Protein AF-A0A5E4Q044-F1 (afdb_monomer_lite)

Secondary structure (DSSP, 8-state):
--TT-SSGGGHHHHHHHHHHTT--HHHHHIIIIIHHHHHHHHHHHHHHHHHHTTPPPP---------TT-------

Organism: NCBI:txid189913

InterPro domains:
  IPR008257 Peptidase M19 [PF01244] (2-41)
  IPR008257 Peptidase M19 [PS51365] (1-76)
  IPR008257 Peptidase M19 [PTHR10443] (1-70)
  IPR032466 Metal-dependent hydrolase [SSF51556] (1-53)

Radius of gyration: 22.66 Å; chains: 1; bounding box: 41×43×43 Å

Structure (mmCIF, N/CA/C/O backbone):
data_AF-A0A5E4Q044-F1
#
_entry.id   AF-A0A5E4Q044-F1
#
loop_
_atom_site.group_PDB
_atom_site.id
_atom_site.type_symbol
_atom_site.label_atom_id
_atom_site.label_alt_id
_atom_site.label_comp_id
_atom_site.label_asym_id
_atom_site.label_entity_id
_atom_site.label_seq_id
_atom_site.pdbx_PDB_ins_code
_atom_site.Cartn_x
_atom_site.Cartn_y
_atom_site.Cartn_z
_atom_site.occupancy
_atom_site.B_iso_or_equiv
_atom_site.auth_seq_id
_atom_site.auth_comp_id
_atom_site.auth_asym_id
_atom_site.auth_atom_id
_atom_site.pdbx_PDB_model_num
ATOM 1 N N . THR A 1 1 ? -13.342 15.908 5.341 1.00 70.94 1 THR A N 1
ATOM 2 C CA . THR A 1 1 ? -12.859 14.530 5.564 1.00 70.94 1 THR A CA 1
ATOM 3 C C . THR A 1 1 ? -14.054 13.638 5.829 1.00 70.94 1 THR A C 1
ATOM 5 O O . THR A 1 1 ? -15.107 14.179 6.165 1.00 70.94 1 THR A O 1
ATOM 8 N N . PRO A 1 2 ? -13.956 12.316 5.617 1.00 90.38 2 PRO A N 1
ATOM 9 C CA . PRO A 1 2 ? -14.989 11.393 6.076 1.00 90.38 2 PRO A CA 1
ATOM 10 C C . PRO A 1 2 ? -15.160 11.520 7.594 1.00 90.38 2 PRO A C 1
ATOM 12 O O . PRO A 1 2 ? -14.180 11.731 8.308 1.00 90.38 2 PRO A O 1
ATOM 15 N N . GLN A 1 3 ? -16.398 11.424 8.075 1.00 91.06 3 GLN A N 1
ATOM 16 C CA . GLN A 1 3 ? -16.685 11.453 9.509 1.00 91.06 3 GLN A CA 1
ATOM 17 C C . GLN A 1 3 ? -16.081 10.211 10.182 1.00 91.06 3 GLN A C 1
ATOM 19 O O . GLN A 1 3 ? -16.236 9.107 9.663 1.00 91.06 3 GLN A O 1
ATOM 24 N N . GLY A 1 4 ? -15.379 10.390 11.303 1.00 87.56 4 GLY A N 1
ATOM 25 C CA . GLY A 1 4 ? -14.643 9.332 12.003 1.00 87.56 4 GLY A CA 1
ATOM 26 C C . GLY A 1 4 ? -13.246 9.042 11.439 1.00 87.56 4 GLY A C 1
ATOM 27 O O . GLY A 1 4 ? -12.546 8.193 11.984 1.00 87.56 4 GLY A O 1
ATOM 28 N N . LEU A 1 5 ? -12.827 9.725 10.364 1.00 94.69 5 LEU A N 1
ATOM 29 C CA . LEU A 1 5 ? -11.486 9.645 9.763 1.00 94.69 5 LEU A CA 1
ATOM 30 C C . LEU A 1 5 ? -10.902 11.052 9.564 1.00 94.69 5 LEU A C 1
ATOM 32 O O . LEU A 1 5 ? -10.557 11.466 8.452 1.00 94.69 5 LEU A O 1
ATOM 36 N N . GLU A 1 6 ? -10.862 11.825 10.644 1.00 95.44 6 GLU A N 1
ATOM 37 C CA . GLU A 1 6 ? -10.402 13.212 10.649 1.00 95.44 6 GLU A CA 1
ATOM 38 C C . GLU A 1 6 ? -8.884 13.334 10.493 1.00 95.44 6 GLU A C 1
ATOM 40 O O . GLU A 1 6 ? -8.416 14.274 9.847 1.00 95.44 6 GLU A O 1
ATOM 45 N N . ASP A 1 7 ? -8.125 12.384 11.042 1.00 95.19 7 ASP A N 1
ATOM 46 C CA . ASP A 1 7 ? -6.669 12.364 10.975 1.00 95.19 7 ASP A CA 1
ATOM 47 C C . ASP A 1 7 ? -6.094 10.936 10.881 1.00 95.19 7 ASP A C 1
ATOM 49 O O . ASP A 1 7 ? -6.807 9.933 10.813 1.00 95.19 7 ASP A O 1
ATOM 53 N N . VAL A 1 8 ? -4.762 10.841 10.833 1.00 95.94 8 VAL A N 1
ATOM 54 C CA . VAL A 1 8 ? -4.040 9.564 10.710 1.00 95.94 8 VAL A CA 1
ATOM 55 C C . VAL A 1 8 ? -4.115 8.689 11.964 1.00 95.94 8 VAL A C 1
ATOM 57 O O . VAL A 1 8 ? -3.790 7.507 11.896 1.00 95.94 8 VAL A O 1
ATOM 60 N N . SER A 1 9 ? -4.531 9.223 13.112 1.00 95.75 9 SER A N 1
ATOM 61 C CA . SER A 1 9 ? -4.765 8.420 14.315 1.00 95.75 9 SER A CA 1
ATOM 62 C C . SER A 1 9 ? -6.045 7.587 14.211 1.00 95.75 9 SER A C 1
ATOM 64 O O . SER A 1 9 ? -6.166 6.589 14.919 1.00 95.75 9 SER A O 1
ATOM 66 N N . SER A 1 10 ? -6.949 7.921 13.283 1.00 96.00 10 SER A N 1
ATOM 67 C CA . SER A 1 10 ? -8.238 7.247 13.101 1.00 96.00 10 SER A CA 1
ATOM 68 C C . SER A 1 10 ? -8.175 5.925 12.321 1.00 96.00 10 SER A C 1
ATOM 70 O O . SER A 1 10 ? -9.188 5.234 12.226 1.00 96.00 10 SER A O 1
ATOM 72 N N . TYR A 1 11 ? -7.017 5.509 11.785 1.00 95.81 11 TYR A N 1
ATOM 73 C CA . TYR A 1 11 ? -6.906 4.234 11.052 1.00 95.81 11 TYR A CA 1
ATOM 74 C C . TYR A 1 11 ? -7.437 3.007 11.816 1.00 95.81 11 TYR A C 1
ATOM 76 O O . TYR A 1 11 ? -8.120 2.199 11.189 1.00 95.81 11 TYR A O 1
ATOM 84 N N . PRO A 1 12 ? -7.211 2.834 13.134 1.00 96.19 12 PRO A N 1
ATOM 85 C CA . PRO A 1 12 ? -7.765 1.701 13.873 1.00 96.19 12 PRO A CA 1
ATOM 86 C C . PRO A 1 12 ? -9.296 1.605 13.812 1.00 96.19 12 PRO A C 1
ATOM 88 O O . PRO A 1 12 ? -9.818 0.493 13.825 1.00 96.19 12 PRO A O 1
ATOM 91 N N . LEU A 1 13 ? -10.011 2.732 13.692 1.00 95.69 13 LEU A N 1
ATOM 92 C CA . LEU A 1 13 ? -11.473 2.745 13.564 1.00 95.69 13 LEU A CA 1
ATOM 93 C C . LEU A 1 13 ? -11.914 2.095 12.250 1.00 95.69 13 LEU A C 1
ATOM 95 O O . LEU A 1 13 ? -12.803 1.252 12.247 1.00 95.69 13 LEU A O 1
ATOM 99 N N . LEU A 1 14 ? -11.222 2.394 11.147 1.00 94.88 14 LEU A N 1
ATOM 100 C CA . LEU A 1 14 ? -11.476 1.741 9.862 1.00 94.88 14 LEU A CA 1
ATOM 101 C C . LEU A 1 14 ? -11.261 0.222 9.942 1.00 94.88 14 LEU A C 1
ATOM 103 O O . LEU A 1 14 ? -12.042 -0.544 9.386 1.00 94.88 14 LEU A O 1
ATOM 107 N N . PHE A 1 15 ? -10.214 -0.230 10.639 1.00 96.19 15 PHE A N 1
ATOM 108 C CA . PHE A 1 15 ? -9.967 -1.663 10.819 1.00 96.19 15 PHE A CA 1
ATOM 109 C C . PHE A 1 15 ? -11.048 -2.337 11.669 1.00 96.19 15 PHE A C 1
ATOM 111 O O . PHE A 1 15 ? -11.424 -3.464 11.353 1.00 96.19 15 PHE A O 1
ATOM 118 N N . ALA A 1 16 ? -11.567 -1.659 12.696 1.00 95.50 16 ALA A N 1
ATOM 119 C CA . ALA A 1 16 ? -12.674 -2.165 13.503 1.00 95.50 16 ALA A CA 1
ATOM 120 C C . ALA A 1 16 ? -13.939 -2.379 12.653 1.00 95.50 16 ALA A C 1
ATOM 122 O O . ALA A 1 16 ? -14.484 -3.480 12.642 1.00 95.50 16 ALA A O 1
ATOM 123 N N . GLU A 1 17 ? -14.329 -1.388 11.849 1.00 95.75 17 GLU A N 1
ATOM 124 C CA . GLU A 1 17 ? -15.487 -1.489 10.944 1.00 95.75 17 GLU A CA 1
ATOM 125 C C . GLU A 1 17 ? -15.332 -2.627 9.916 1.00 95.75 17 GLU A C 1
ATOM 127 O O . GLU A 1 17 ? -16.269 -3.378 9.632 1.00 95.75 17 GLU A O 1
ATOM 132 N N . LEU A 1 18 ? -14.125 -2.821 9.372 1.00 96.50 18 LEU A N 1
ATOM 133 C CA . LEU A 1 18 ? -13.860 -3.916 8.432 1.00 96.50 18 LEU A CA 1
ATOM 134 C C . LEU A 1 18 ? -13.945 -5.295 9.103 1.00 96.50 18 LEU A C 1
ATOM 136 O O . LEU A 1 18 ? -14.435 -6.242 8.482 1.00 96.50 18 LEU A O 1
ATOM 140 N N . MET A 1 19 ? -13.516 -5.414 10.364 1.00 95.94 19 MET A N 1
ATOM 141 C CA . MET A 1 19 ? -13.695 -6.641 11.149 1.00 95.94 19 MET A CA 1
ATOM 142 C C . MET A 1 19 ? -15.179 -6.964 11.344 1.00 95.94 19 MET A C 1
ATOM 144 O O . MET A 1 19 ? -15.574 -8.114 11.159 1.00 95.94 19 MET A O 1
ATOM 148 N N . GLU A 1 20 ? -16.008 -5.964 11.658 1.00 95.62 20 GLU A N 1
ATOM 149 C CA . GLU A 1 20 ? -17.462 -6.142 11.801 1.00 95.62 20 GLU A CA 1
ATOM 150 C C . GLU A 1 20 ? -18.140 -6.510 10.476 1.00 95.62 20 GLU A C 1
ATOM 152 O O . GLU A 1 20 ? -19.068 -7.319 10.445 1.00 95.62 20 GLU A O 1
ATOM 157 N N . THR A 1 21 ? -17.614 -6.000 9.361 1.00 95.38 21 THR A N 1
ATOM 158 C CA . THR A 1 21 ? -18.077 -6.318 8.000 1.00 95.38 21 THR A CA 1
ATOM 159 C C . THR A 1 21 ? -17.698 -7.746 7.558 1.00 95.38 21 THR A C 1
ATOM 161 O O . THR A 1 21 ? -18.106 -8.201 6.490 1.00 95.38 21 THR A O 1
ATOM 164 N N . GLY A 1 22 ? -16.943 -8.488 8.376 1.00 96.25 22 GLY A N 1
ATOM 165 C CA . GLY A 1 22 ? -16.618 -9.899 8.152 1.00 96.25 22 GLY A CA 1
ATOM 166 C C . GLY A 1 22 ? -15.262 -10.155 7.495 1.00 96.25 22 GLY A C 1
ATOM 167 O O . GLY A 1 22 ? -15.014 -11.274 7.046 1.00 96.25 22 GLY A O 1
ATOM 168 N N . TRP A 1 23 ? -14.375 -9.157 7.440 1.00 98.06 23 TRP A N 1
ATOM 169 C CA . TRP A 1 23 ? -13.011 -9.364 6.952 1.00 98.06 23 TRP A CA 1
ATOM 170 C C . TRP A 1 23 ? -12.222 -10.255 7.905 1.00 98.06 23 TRP A C 1
ATOM 172 O O . TRP A 1 23 ? -12.231 -10.083 9.127 1.00 98.06 23 TRP A O 1
ATOM 182 N N . THR A 1 24 ? -11.471 -11.192 7.341 1.00 97.56 24 THR A N 1
ATOM 183 C CA . THR A 1 24 ? -10.590 -12.055 8.121 1.00 97.56 24 THR A CA 1
ATOM 184 C C . THR A 1 24 ? -9.357 -11.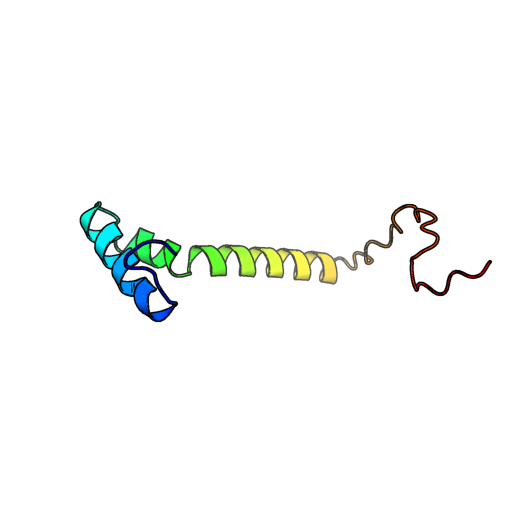289 8.602 1.00 97.56 24 THR A C 1
ATOM 186 O O . THR A 1 24 ? -8.863 -10.358 7.962 1.00 97.56 24 THR A O 1
ATOM 189 N N . MET A 1 25 ? -8.770 -11.740 9.714 1.00 96.94 25 MET A N 1
ATOM 190 C CA . MET A 1 25 ? -7.505 -11.185 10.212 1.00 96.94 25 MET A CA 1
ATOM 191 C C . MET A 1 25 ? -6.379 -11.273 9.164 1.00 96.94 25 MET A C 1
ATOM 193 O O . MET A 1 25 ? -5.474 -10.440 9.144 1.00 96.94 25 MET A O 1
ATOM 197 N N . GLU A 1 26 ? -6.408 -12.275 8.284 1.00 97.62 26 GLU A N 1
ATOM 198 C CA . GLU A 1 26 ? -5.423 -12.403 7.211 1.00 97.62 26 GLU A CA 1
ATOM 199 C C . GLU A 1 26 ? -5.579 -11.300 6.153 1.00 97.62 26 GLU A C 1
ATOM 201 O O . GLU A 1 26 ? -4.587 -10.688 5.748 1.00 97.62 26 GLU A O 1
ATOM 206 N N . GLU A 1 27 ? -6.810 -10.998 5.741 1.00 97.88 27 GLU A N 1
ATOM 207 C CA . GLU A 1 27 ? -7.104 -9.920 4.791 1.00 97.88 27 GLU A CA 1
ATOM 208 C C . GLU A 1 27 ? -6.754 -8.548 5.368 1.00 97.88 27 GLU A C 1
ATOM 210 O O . GLU A 1 27 ? -6.168 -7.715 4.675 1.00 97.88 27 GLU A O 1
ATOM 215 N N . LEU A 1 28 ? -7.007 -8.333 6.658 1.00 97.62 28 LEU A N 1
ATOM 216 C CA . LEU A 1 28 ? -6.631 -7.091 7.331 1.00 97.62 28 LEU A CA 1
ATOM 217 C C . LEU A 1 28 ? -5.111 -6.931 7.430 1.00 97.62 28 LEU A C 1
ATOM 219 O O . LEU A 1 28 ? -4.601 -5.841 7.194 1.00 97.62 28 LEU A O 1
ATOM 223 N N . LYS A 1 29 ? -4.347 -8.001 7.685 1.00 97.81 29 LYS A N 1
ATOM 224 C CA . LYS A 1 29 ? -2.871 -7.941 7.621 1.00 97.81 29 LYS A CA 1
ATOM 225 C C . LYS A 1 29 ? -2.378 -7.607 6.211 1.00 97.81 29 LYS A C 1
ATOM 227 O O . LYS A 1 29 ? -1.435 -6.830 6.043 1.00 97.81 29 LYS A O 1
ATOM 232 N N . LYS A 1 30 ? -3.024 -8.177 5.190 1.00 98.00 30 LYS A N 1
ATOM 233 C CA . LYS A 1 30 ? -2.768 -7.859 3.780 1.00 98.00 30 LYS A CA 1
ATOM 234 C C . LYS A 1 30 ? -3.011 -6.379 3.487 1.00 98.00 30 LYS A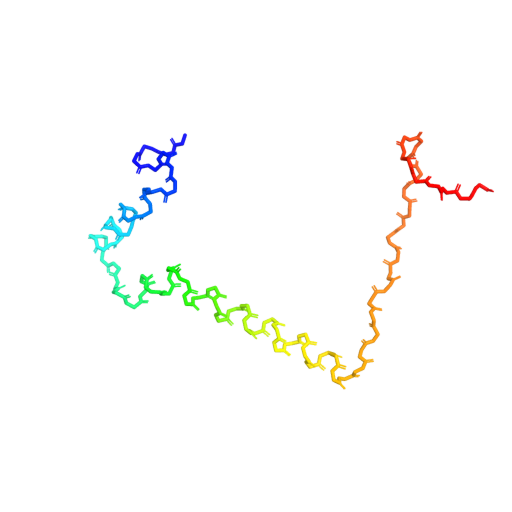 C 1
ATOM 236 O O . LYS A 1 30 ? -2.130 -5.749 2.901 1.00 98.00 30 LYS A O 1
ATOM 241 N N . LEU A 1 31 ? -4.127 -5.828 3.961 1.00 97.56 31 LEU A N 1
ATOM 242 C CA . LEU A 1 31 ? -4.474 -4.411 3.832 1.00 97.56 31 LEU A CA 1
ATOM 24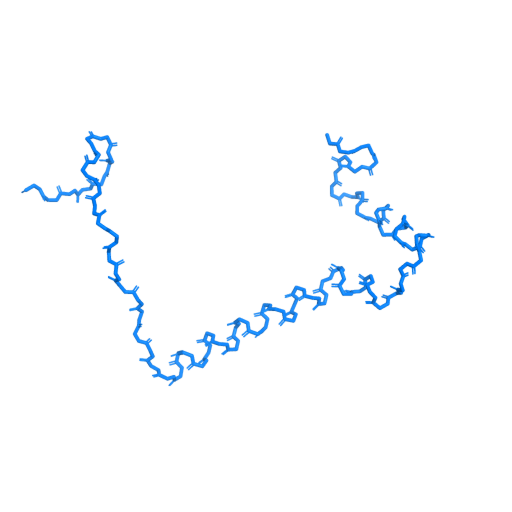3 C C . LEU A 1 31 ? -3.509 -3.494 4.596 1.00 97.56 31 LEU A C 1
ATOM 245 O O . LEU A 1 31 ? -3.057 -2.498 4.044 1.00 97.56 31 LEU A O 1
ATOM 249 N N . ALA A 1 32 ? -3.154 -3.853 5.832 1.00 96.75 32 ALA A N 1
ATOM 250 C CA . ALA A 1 32 ? -2.279 -3.059 6.694 1.00 96.75 32 ALA A CA 1
ATOM 251 C C . ALA A 1 32 ? -0.868 -2.875 6.122 1.00 96.75 32 ALA A C 1
ATOM 253 O O . ALA A 1 32 ? -0.194 -1.903 6.451 1.00 96.75 32 ALA A O 1
ATOM 254 N N . GLY A 1 33 ? -0.411 -3.791 5.266 1.00 97.56 33 GLY A N 1
ATOM 255 C CA . GLY A 1 33 ? 0.851 -3.582 4.566 1.00 97.56 33 GLY A CA 1
ATOM 256 C C . GLY A 1 33 ? 1.441 -4.792 3.865 1.00 97.56 33 GLY A C 1
ATOM 257 O O . GLY A 1 33 ? 2.307 -4.603 3.013 1.00 97.56 33 GLY A O 1
ATOM 258 N N . LEU A 1 34 ? 1.000 -6.028 4.138 1.00 98.44 34 LEU A N 1
ATOM 259 C CA . LEU A 1 34 ? 1.643 -7.188 3.498 1.00 98.44 34 LEU A CA 1
ATOM 260 C C . LEU A 1 34 ? 1.475 -7.173 1.971 1.00 98.44 34 LEU A C 1
ATOM 262 O O . LEU A 1 34 ? 2.388 -7.582 1.254 1.00 98.44 34 LEU A O 1
ATOM 266 N N . ASN A 1 35 ? 0.357 -6.645 1.459 1.00 98.44 35 ASN A N 1
ATOM 267 C CA . ASN A 1 35 ? 0.186 -6.450 0.018 1.00 98.44 35 ASN A CA 1
ATOM 268 C C . ASN A 1 35 ? 1.180 -5.430 -0.541 1.00 98.44 35 ASN A C 1
ATOM 270 O O . ASN A 1 35 ? 1.756 -5.667 -1.602 1.00 98.44 35 ASN A O 1
ATOM 274 N N . PHE A 1 36 ? 1.387 -4.326 0.177 1.00 98.44 36 PHE A N 1
ATOM 275 C CA . PHE A 1 36 ? 2.322 -3.279 -0.216 1.00 98.44 36 PHE A CA 1
ATOM 276 C C . PHE A 1 36 ? 3.759 -3.808 -0.252 1.00 98.44 36 PHE A C 1
ATOM 278 O O . PHE A 1 36 ? 4.420 -3.700 -1.281 1.00 98.44 36 PHE A O 1
ATOM 285 N N . ILE A 1 37 ? 4.205 -4.465 0.822 1.00 98.62 37 ILE A N 1
ATOM 286 C CA . ILE A 1 37 ? 5.556 -5.037 0.921 1.00 98.62 37 ILE A CA 1
ATOM 287 C C . ILE A 1 37 ? 5.789 -6.057 -0.196 1.00 98.62 37 ILE A C 1
ATOM 289 O O . ILE A 1 37 ? 6.810 -5.996 -0.872 1.00 98.62 37 ILE A O 1
ATOM 293 N N . ARG A 1 38 ? 4.823 -6.949 -0.454 1.00 98.44 38 ARG A N 1
ATOM 294 C CA . ARG A 1 38 ? 4.918 -7.937 -1.540 1.00 98.44 38 ARG A CA 1
ATOM 295 C C . ARG A 1 38 ? 5.173 -7.276 -2.897 1.00 98.44 38 ARG A C 1
ATOM 297 O O . ARG A 1 38 ? 6.013 -7.752 -3.655 1.00 98.44 38 ARG A O 1
ATOM 304 N N . VAL A 1 39 ? 4.428 -6.218 -3.218 1.00 98.56 39 VAL A N 1
ATOM 305 C CA . VAL A 1 39 ? 4.554 -5.517 -4.504 1.00 98.56 39 VAL A CA 1
ATOM 306 C C . VAL A 1 39 ? 5.868 -4.747 -4.577 1.00 98.56 39 VAL A C 1
ATOM 308 O O . VAL A 1 39 ? 6.554 -4.831 -5.593 1.00 98.56 39 VAL A O 1
ATOM 311 N N . LEU A 1 40 ? 6.248 -4.054 -3.503 1.00 98.62 40 LEU A N 1
ATOM 312 C CA . LEU A 1 40 ? 7.501 -3.308 -3.454 1.00 98.62 40 LEU A CA 1
ATOM 313 C C . LEU A 1 40 ? 8.707 -4.237 -3.632 1.00 98.62 40 LEU A C 1
ATOM 315 O O . LEU A 1 40 ? 9.550 -3.982 -4.486 1.00 98.62 40 LEU A O 1
ATOM 319 N N . SER A 1 41 ? 8.745 -5.365 -2.919 1.00 98.56 41 SER A N 1
ATOM 320 C CA . SER A 1 41 ? 9.818 -6.353 -3.064 1.00 98.56 41 SER A CA 1
ATOM 321 C C . SER A 1 41 ? 9.873 -6.971 -4.464 1.00 98.56 41 SER A C 1
ATOM 323 O O . SER A 1 41 ? 10.960 -7.245 -4.968 1.00 98.56 41 SER A O 1
ATOM 325 N N . ALA A 1 42 ? 8.727 -7.174 -5.123 1.00 98.62 42 ALA A N 1
ATOM 326 C CA . ALA A 1 42 ? 8.703 -7.637 -6.510 1.00 98.62 42 ALA A CA 1
ATOM 327 C C . ALA A 1 42 ? 9.286 -6.584 -7.471 1.00 98.62 42 ALA A C 1
ATOM 329 O O . ALA A 1 42 ? 10.081 -6.928 -8.343 1.00 98.62 42 ALA A O 1
ATOM 330 N N . ALA A 1 43 ? 8.948 -5.305 -7.281 1.00 98.62 43 ALA A N 1
ATOM 331 C CA . ALA A 1 43 ? 9.507 -4.208 -8.068 1.00 98.62 43 ALA A CA 1
ATOM 332 C C . ALA A 1 43 ? 11.028 -4.077 -7.871 1.00 98.62 43 ALA A C 1
ATOM 334 O O . ALA A 1 43 ? 11.768 -3.925 -8.842 1.00 98.62 43 ALA A O 1
ATOM 335 N N . GLU A 1 44 ? 11.510 -4.211 -6.634 1.00 98.62 44 GLU A N 1
ATOM 336 C CA . GLU A 1 44 ? 12.945 -4.256 -6.326 1.00 98.62 44 GLU A CA 1
ATOM 337 C C . GLU A 1 44 ? 13.644 -5.457 -6.976 1.00 98.62 44 GLU A C 1
ATOM 339 O O . GLU A 1 44 ? 14.791 -5.340 -7.409 1.00 98.62 44 GLU A O 1
ATOM 344 N N . GLY A 1 45 ? 12.969 -6.608 -7.055 1.00 98.44 45 GLY A N 1
ATOM 345 C CA . GLY A 1 45 ? 13.453 -7.790 -7.769 1.00 98.44 45 GLY A CA 1
ATOM 346 C C . GLY A 1 45 ? 13.696 -7.494 -9.246 1.00 98.44 45 GLY A C 1
ATOM 347 O O . GLY A 1 45 ? 14.814 -7.672 -9.726 1.00 98.44 45 GLY A O 1
ATOM 348 N N . VAL A 1 46 ? 12.695 -6.935 -9.930 1.00 98.12 46 VAL A N 1
ATOM 349 C CA . VAL A 1 46 ? 12.813 -6.533 -11.341 1.00 98.12 46 VAL A CA 1
ATOM 350 C C . VAL A 1 46 ? 13.920 -5.495 -11.527 1.00 98.12 46 VAL A C 1
ATOM 352 O O . VAL A 1 46 ? 14.747 -5.635 -12.422 1.00 98.12 46 VAL A O 1
ATOM 355 N N . ALA A 1 47 ? 14.007 -4.487 -10.656 1.00 97.12 47 ALA A N 1
ATOM 356 C CA . ALA A 1 47 ? 15.071 -3.488 -10.732 1.00 97.12 47 ALA A CA 1
ATOM 357 C C . ALA A 1 47 ? 16.474 -4.121 -10.628 1.00 97.12 47 ALA A C 1
ATOM 359 O O . ALA A 1 47 ? 17.378 -3.755 -11.382 1.00 97.12 47 ALA A O 1
ATOM 360 N N . LYS A 1 48 ? 16.659 -5.105 -9.736 1.00 97.75 48 LYS A N 1
ATOM 361 C CA . LYS A 1 48 ? 17.920 -5.858 -9.605 1.00 97.75 48 LYS A CA 1
ATOM 362 C C . LYS A 1 48 ? 18.213 -6.726 -10.826 1.00 97.75 48 LYS A C 1
ATOM 364 O O . LYS A 1 48 ? 19.370 -6.809 -11.229 1.00 97.75 48 LYS A O 1
ATOM 369 N N . GLU A 1 49 ? 17.200 -7.359 -11.408 1.00 97.62 49 GLU A N 1
ATOM 370 C CA . GLU A 1 49 ? 17.331 -8.139 -12.645 1.00 97.62 49 GLU A CA 1
ATOM 371 C C . GLU A 1 49 ? 17.742 -7.254 -13.826 1.00 97.62 49 GLU A C 1
ATOM 373 O O . GLU A 1 49 ? 18.672 -7.590 -14.554 1.00 97.62 49 GLU A O 1
ATOM 378 N N . MET A 1 50 ? 17.120 -6.084 -13.983 1.00 97.00 50 MET A N 1
ATOM 379 C CA . MET A 1 50 ? 17.486 -5.122 -15.027 1.00 97.00 50 MET A CA 1
ATOM 380 C C . MET A 1 50 ? 18.921 -4.610 -14.849 1.00 97.00 50 MET A C 1
ATOM 382 O O . MET A 1 50 ? 19.672 -4.512 -15.821 1.00 97.00 50 MET A O 1
ATOM 386 N N . ALA A 1 51 ? 19.320 -4.328 -13.605 1.00 94.75 51 ALA A N 1
ATOM 387 C CA . ALA A 1 51 ? 20.676 -3.896 -13.284 1.00 94.75 51 ALA A CA 1
ATOM 388 C C . ALA A 1 51 ? 21.716 -4.996 -13.563 1.00 94.75 51 ALA A C 1
ATOM 390 O O . ALA A 1 51 ? 22.757 -4.716 -14.154 1.00 94.75 51 ALA A O 1
ATOM 391 N N . SER A 1 52 ? 21.442 -6.251 -13.188 1.00 96.69 52 SER A N 1
ATOM 392 C CA . SER A 1 52 ? 22.359 -7.375 -13.438 1.00 96.69 52 SER A CA 1
ATOM 393 C C . SER A 1 52 ? 22.451 -7.739 -14.923 1.00 96.69 52 SER A C 1
ATOM 395 O O . SER A 1 52 ? 23.521 -8.116 -15.404 1.00 96.69 52 SER A O 1
ATOM 397 N N . ALA A 1 53 ? 21.368 -7.539 -15.674 1.00 97.06 53 ALA A N 1
ATOM 398 C CA . ALA A 1 53 ? 21.337 -7.650 -17.128 1.00 97.06 53 ALA A CA 1
ATOM 399 C C . ALA A 1 53 ? 22.006 -6.464 -17.854 1.00 97.06 53 ALA A C 1
ATOM 401 O O . ALA A 1 53 ? 22.056 -6.470 -19.081 1.00 97.06 53 ALA A O 1
ATOM 402 N N . HIS A 1 54 ? 22.543 -5.474 -17.124 1.00 94.62 54 HIS A N 1
ATOM 403 C CA . HIS A 1 54 ? 23.195 -4.279 -17.676 1.00 94.62 54 HIS A CA 1
ATOM 404 C C . HIS A 1 54 ? 22.298 -3.505 -18.657 1.00 94.62 54 HIS A C 1
ATOM 406 O O . HIS A 1 54 ? 22.776 -2.941 -19.643 1.00 94.62 54 HIS A O 1
ATOM 412 N N . ILE A 1 55 ? 20.988 -3.477 -18.396 1.00 94.12 55 ILE A N 1
ATOM 413 C CA . ILE A 1 55 ? 20.050 -2.692 -19.198 1.00 94.12 55 ILE A CA 1
ATOM 414 C C . ILE A 1 55 ? 20.381 -1.212 -19.004 1.00 94.12 55 ILE A C 1
ATOM 416 O O . ILE A 1 55 ? 20.420 -0.712 -17.878 1.00 94.12 55 ILE A O 1
ATOM 420 N N . THR A 1 56 ? 20.635 -0.509 -20.105 1.00 91.75 56 THR A N 1
ATOM 421 C CA . THR A 1 56 ? 20.906 0.929 -20.079 1.00 91.75 56 THR A CA 1
ATOM 422 C C . THR A 1 56 ? 19.649 1.699 -19.670 1.00 91.75 56 THR A C 1
ATOM 424 O O . THR A 1 56 ? 18.548 1.299 -20.062 1.00 91.75 56 THR A O 1
ATOM 427 N N . PRO A 1 57 ? 19.779 2.809 -18.921 1.00 89.94 57 PRO A N 1
ATOM 428 C CA . PRO A 1 57 ? 18.654 3.687 -18.631 1.00 89.94 57 PRO A CA 1
ATOM 429 C C . PRO A 1 57 ? 17.914 4.083 -19.909 1.00 89.94 57 PRO A C 1
ATOM 431 O O . PRO A 1 57 ? 18.519 4.291 -20.959 1.00 89.94 57 PRO A O 1
ATOM 434 N N . TYR A 1 58 ? 16.593 4.167 -19.819 1.00 87.06 58 TYR A N 1
ATOM 435 C CA . TYR A 1 58 ? 15.775 4.640 -20.925 1.00 87.06 58 TYR A CA 1
ATOM 436 C C . TYR A 1 58 ? 15.895 6.167 -21.024 1.00 87.06 58 TYR A C 1
ATOM 438 O O . TYR A 1 58 ? 15.529 6.877 -20.088 1.00 87.06 58 TYR A O 1
ATOM 446 N N . GLU A 1 59 ? 16.419 6.659 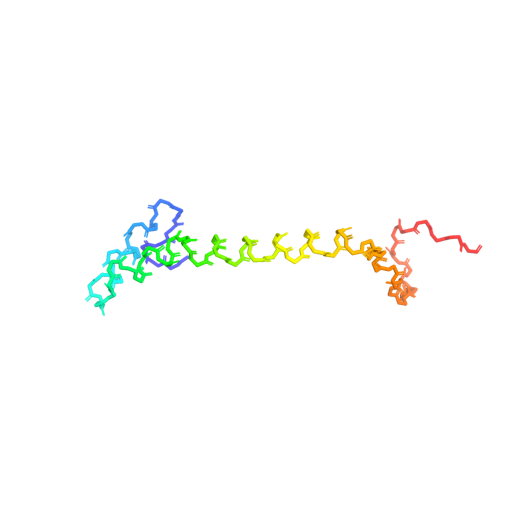-22.148 1.00 84.81 59 GLU A N 1
ATOM 447 C CA . GLU A 1 59 ? 16.736 8.077 -22.383 1.00 84.81 59 GLU A CA 1
ATOM 448 C C . GLU A 1 59 ? 15.892 8.712 -23.507 1.00 84.81 59 GLU A C 1
ATOM 450 O O . GLU A 1 59 ? 16.341 9.644 -24.175 1.00 84.81 59 GLU A O 1
ATOM 455 N N . GLU A 1 60 ? 14.661 8.249 -23.759 1.00 81.00 60 GLU A N 1
ATOM 456 C CA . GLU A 1 60 ? 13.801 8.972 -24.706 1.00 81.00 60 GLU A CA 1
ATOM 457 C C . GLU A 1 60 ? 13.382 10.328 -24.125 1.00 81.00 60 GLU A C 1
ATOM 459 O O . GLU A 1 60 ? 12.609 10.433 -23.170 1.00 81.00 60 GLU A O 1
ATOM 464 N N . ILE A 1 61 ? 13.903 11.392 -24.731 1.00 72.19 61 ILE A N 1
ATOM 465 C CA . ILE A 1 61 ? 13.499 12.765 -24.449 1.00 72.19 61 ILE A CA 1
ATOM 466 C C . ILE A 1 61 ? 12.123 12.959 -25.087 1.00 72.19 61 ILE A C 1
ATOM 468 O O . ILE A 1 61 ? 12.002 12.954 -26.314 1.00 72.19 61 ILE A O 1
ATOM 472 N N . ALA A 1 62 ? 11.086 13.145 -24.266 1.00 70.19 62 ALA A N 1
ATOM 473 C CA . ALA A 1 62 ? 9.773 13.539 -24.766 1.00 70.19 62 ALA A CA 1
ATOM 474 C C . ALA A 1 62 ? 9.918 14.787 -25.663 1.00 70.19 62 ALA A C 1
ATOM 476 O O . ALA A 1 62 ? 10.696 15.686 -25.317 1.00 70.19 62 ALA A O 1
ATOM 477 N N . PRO A 1 63 ? 9.212 14.864 -26.809 1.00 69.06 63 PRO A N 1
ATOM 478 C CA . PRO A 1 63 ? 9.326 16.004 -27.708 1.00 69.06 63 PRO A CA 1
ATOM 479 C C . PRO A 1 63 ? 9.088 17.295 -26.926 1.00 69.06 63 PRO A C 1
ATOM 481 O O . PRO A 1 63 ? 8.056 17.462 -26.276 1.00 69.06 63 PRO A O 1
ATOM 484 N N . ARG A 1 64 ? 10.085 18.187 -26.943 1.00 63.56 64 ARG A N 1
ATOM 485 C CA . ARG A 1 64 ? 10.022 19.448 -26.204 1.00 63.56 64 ARG A CA 1
ATOM 486 C C . ARG A 1 64 ? 8.924 20.309 -26.818 1.00 63.56 64 ARG A C 1
ATOM 488 O O . ARG A 1 64 ? 9.069 20.792 -27.940 1.00 63.56 64 ARG A O 1
ATOM 495 N N . THR A 1 65 ? 7.834 20.520 -26.089 1.00 64.94 65 THR A N 1
ATOM 496 C CA . THR A 1 65 ? 6.870 21.565 -26.432 1.00 64.94 65 THR A CA 1
ATOM 497 C C . THR A 1 65 ? 7.566 22.912 -26.227 1.00 64.94 65 THR A C 1
ATOM 499 O O . THR A 1 65 ? 8.069 23.189 -25.137 1.00 64.94 65 THR A O 1
ATOM 502 N N . LEU A 1 66 ? 7.642 23.738 -27.275 1.00 61.62 66 LEU A N 1
ATOM 503 C CA . LEU A 1 66 ? 8.134 25.116 -27.185 1.00 61.62 66 LEU A CA 1
ATOM 504 C C . LEU A 1 66 ? 7.133 25.949 -26.374 1.00 61.62 66 LEU A C 1
ATOM 506 O O . LEU A 1 66 ? 6.275 26.633 -26.925 1.00 61.62 66 LEU A O 1
ATOM 510 N N . GLU A 1 67 ? 7.211 25.864 -25.052 1.00 65.50 67 GLU A N 1
ATOM 511 C CA . GLU A 1 67 ? 6.467 26.743 -24.160 1.00 65.50 67 GLU A CA 1
ATOM 512 C C . GLU A 1 67 ? 7.312 27.982 -23.878 1.00 65.50 67 GLU A C 1
ATOM 514 O O . GLU A 1 67 ? 8.350 27.905 -23.221 1.00 65.50 67 GLU A O 1
ATOM 519 N N . SER A 1 68 ? 6.845 29.146 -24.337 1.00 63.59 68 SER A N 1
ATOM 520 C CA . SER A 1 68 ? 7.501 30.452 -24.155 1.00 63.59 68 SER A CA 1
ATOM 521 C C . SER A 1 68 ? 7.612 30.911 -22.691 1.00 63.59 68 SER A C 1
ATOM 523 O O . SER A 1 68 ? 8.032 32.034 -22.427 1.00 63.59 68 SER A O 1
ATOM 525 N N . LEU A 1 69 ? 7.177 30.075 -21.747 1.00 69.19 69 LEU A N 1
ATOM 526 C CA .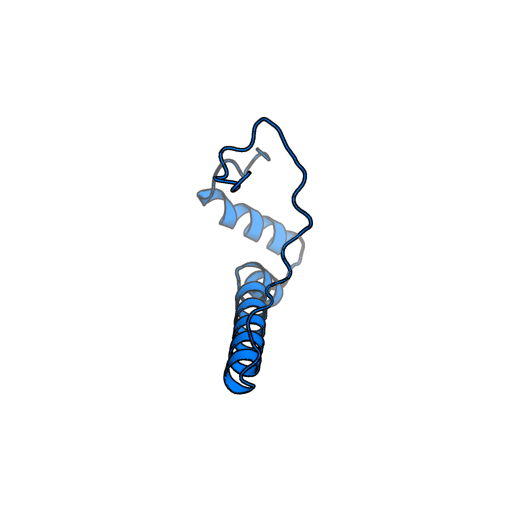 LEU A 1 69 ? 7.152 30.320 -20.309 1.00 69.19 69 LEU A CA 1
ATOM 527 C C . LEU A 1 69 ? 7.955 29.273 -19.523 1.00 69.19 69 LEU A C 1
ATOM 529 O O . LEU A 1 69 ? 7.958 29.338 -18.294 1.00 69.19 69 LEU A O 1
ATOM 533 N N . ASN A 1 70 ? 8.631 28.315 -20.175 1.00 69.38 70 ASN A N 1
ATOM 534 C CA . ASN A 1 70 ? 9.462 27.377 -19.426 1.00 69.38 70 ASN A CA 1
ATOM 535 C C . ASN A 1 70 ? 10.824 28.007 -19.086 1.00 69.38 70 ASN A C 1
ATOM 537 O O . ASN A 1 70 ? 11.516 28.565 -19.932 1.00 69.38 70 ASN A O 1
ATOM 541 N N . CYS A 1 71 ? 11.206 27.940 -17.808 1.00 72.44 71 CYS A N 1
ATOM 542 C CA . CYS A 1 71 ? 12.500 28.414 -17.304 1.00 72.44 71 CYS A CA 1
ATOM 543 C C . CYS A 1 71 ? 13.639 27.423 -17.610 1.00 72.44 71 CYS A C 1
ATOM 545 O O . CYS A 1 71 ? 14.617 27.352 -16.865 1.00 72.44 71 CYS A O 1
ATOM 547 N N . SER A 1 72 ? 13.502 26.609 -18.660 1.00 71.06 72 SER A N 1
ATOM 548 C CA . SER A 1 72 ? 14.557 25.697 -19.087 1.00 71.06 72 SER A CA 1
ATOM 549 C C . SER A 1 72 ? 15.571 26.481 -19.914 1.00 71.06 72 SER A C 1
ATOM 551 O O . SER A 1 72 ? 15.189 27.221 -20.820 1.00 71.06 72 SER A O 1
ATOM 553 N N . SER A 1 73 ? 16.862 26.327 -19.610 1.00 68.75 73 SER A N 1
ATOM 554 C CA . SER A 1 73 ? 17.942 26.827 -20.461 1.00 68.75 73 SER A CA 1
ATOM 555 C C . SER A 1 73 ? 17.959 26.009 -21.754 1.00 68.75 73 SER A C 1
ATOM 557 O O . SER A 1 73 ? 18.652 24.999 -21.860 1.00 68.75 73 SER A O 1
ATOM 559 N N . GLN A 1 74 ?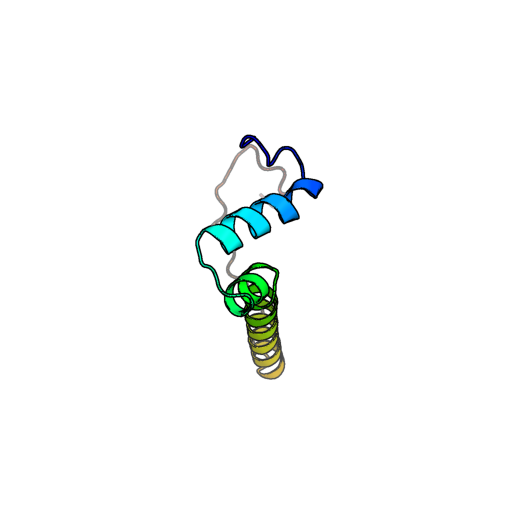 17.116 26.382 -22.709 1.00 67.69 74 GLN A N 1
ATOM 560 C CA . GLN A 1 74 ? 17.173 25.834 -24.054 1.00 67.69 74 GLN A CA 1
ATOM 561 C C . GLN A 1 74 ? 18.170 26.684 -24.836 1.00 67.69 74 GLN A C 1
ATOM 563 O O . GLN A 1 74 ? 17.987 27.896 -24.943 1.00 67.69 74 GLN A O 1
ATOM 568 N N . ASP A 1 75 ? 19.236 26.058 -25.334 1.00 58.84 75 ASP A N 1
ATOM 569 C CA . ASP A 1 75 ? 20.117 26.687 -26.313 1.00 58.84 75 ASP A CA 1
ATOM 570 C C . ASP A 1 75 ? 19.273 26.996 -27.562 1.00 58.84 75 ASP A C 1
ATOM 572 O O . ASP A 1 75 ? 18.735 26.078 -28.187 1.00 58.84 75 ASP A O 1
ATOM 576 N N . ILE A 1 76 ? 19.075 28.288 -27.849 1.00 58.31 76 ILE A N 1
ATOM 577 C CA . ILE A 1 76 ? 18.492 28.780 -29.109 1.00 58.31 76 ILE A CA 1
ATOM 578 C C . ILE A 1 76 ? 19.510 28.595 -30.231 1.00 58.31 76 ILE A C 1
ATOM 580 O O . ILE A 1 76 ? 20.685 28.970 -30.013 1.00 58.31 76 ILE A O 1
#

Sequence (76 aa):
TPQGLEDVSSYPLLFAELMETGWTMEELKKLAGLNFIRVLSAAEGVAKEMASAHITPYEEIAPRTLESLNCSSQDI

Foldseek 3Di:
DPPQPPDPVSVVVVVVVVVVVPDDPVVVVCVVPPVVVVVVVVVVVVVVVCVVVVPDDDDDDDPDDPDVPDPDPDDD

pLDDT: mean 89.27, std 12.57, range [58.31, 98.62]